Protein AF-A0A510IYC0-F1 (afdb_monomer_lite)

Secondary structure (DSSP, 8-state):
-----------------S------------------S-EEEEEE----HHHHHTT---S--PPPPTT-EEEEEEEE-SSS--EEEEEEE-

Radius of gyration: 31.29 Å; chains: 1; bounding box: 58×73×68 Å

Structure (mmCIF, N/CA/C/O backbone):
data_AF-A0A510IYC0-F1
#
_entry.id   AF-A0A510IYC0-F1
#
loop_
_atom_site.group_PDB
_atom_site.id
_atom_site.type_symbol
_atom_site.label_atom_id
_atom_site.label_alt_id
_atom_site.label_comp_id
_atom_site.label_asym_id
_atom_site.label_entity_id
_atom_site.label_seq_id
_atom_site.pdbx_PDB_ins_code
_atom_site.Cartn_x
_atom_site.Cartn_y
_atom_site.Cartn_z
_atom_site.occupancy
_atom_site.B_iso_or_equiv
_atom_site.auth_seq_id
_atom_site.auth_comp_id
_atom_site.auth_asym_id
_atom_site.auth_atom_id
_atom_site.pdbx_PDB_model_num
ATOM 1 N N . MET A 1 1 ? -32.093 60.361 -53.646 1.00 38.47 1 MET A N 1
ATOM 2 C CA . MET A 1 1 ? -33.420 60.667 -53.060 1.00 38.47 1 MET A CA 1
ATOM 3 C C . MET A 1 1 ? -34.199 59.366 -52.886 1.00 38.47 1 MET A C 1
ATOM 5 O O . MET A 1 1 ? -34.140 58.522 -53.768 1.00 38.47 1 MET A O 1
ATOM 9 N N . LYS A 1 2 ? -34.826 59.194 -51.714 1.00 42.97 2 LYS A N 1
ATOM 10 C CA . LYS A 1 2 ? -35.488 57.985 -51.180 1.00 42.97 2 LYS A CA 1
ATOM 11 C C . LYS A 1 2 ? -36.494 57.307 -52.127 1.00 42.97 2 LYS A C 1
ATOM 13 O O . LYS A 1 2 ? -37.383 57.984 -52.631 1.00 42.97 2 LYS A O 1
ATOM 18 N N . LYS A 1 3 ? -36.439 55.969 -52.189 1.00 46.66 3 LYS A N 1
ATOM 19 C CA . LYS A 1 3 ? -37.575 55.025 -52.325 1.00 46.66 3 LYS A CA 1
ATOM 20 C C . LYS A 1 3 ? -37.174 53.761 -51.537 1.00 46.66 3 LYS A C 1
ATOM 22 O O . LYS A 1 3 ? -36.165 53.162 -51.870 1.00 46.66 3 LYS A O 1
ATOM 27 N N . ASN A 1 4 ? -37.601 53.599 -50.285 1.00 47.38 4 ASN A N 1
ATOM 28 C CA . ASN A 1 4 ? -38.823 52.933 -49.812 1.00 47.38 4 ASN A CA 1
ATOM 29 C C . ASN A 1 4 ? -39.047 51.502 -50.329 1.00 47.38 4 ASN A C 1
ATOM 31 O O . ASN A 1 4 ? -39.010 51.246 -51.528 1.00 47.38 4 ASN A O 1
ATOM 35 N N . THR A 1 5 ? -39.519 50.686 -49.379 1.00 51.69 5 THR A N 1
ATOM 36 C CA . THR A 1 5 ? -40.401 49.511 -49.519 1.00 51.69 5 THR A CA 1
ATOM 37 C C . THR A 1 5 ? -39.754 48.137 -49.700 1.00 51.69 5 THR A C 1
ATOM 39 O O . THR A 1 5 ? -39.450 47.692 -50.797 1.00 51.69 5 THR A O 1
ATOM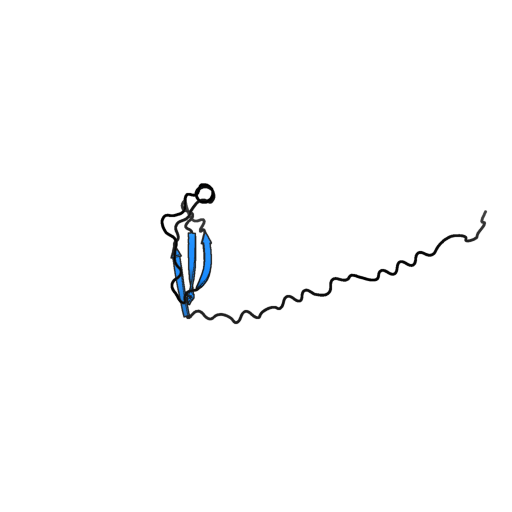 42 N N . ALA A 1 6 ? -39.592 47.485 -48.545 1.00 49.78 6 ALA A N 1
ATOM 43 C CA . ALA A 1 6 ? -40.107 46.160 -48.199 1.00 49.78 6 ALA A CA 1
ATOM 44 C C . ALA A 1 6 ? -40.444 45.189 -49.340 1.00 49.78 6 ALA A C 1
ATOM 46 O O . ALA A 1 6 ? -41.482 45.304 -49.980 1.00 49.78 6 ALA A O 1
ATOM 47 N N . GLN A 1 7 ? -39.617 44.156 -49.444 1.00 44.00 7 GLN A N 1
ATOM 48 C CA . GLN A 1 7 ? -39.937 42.791 -49.861 1.00 44.00 7 GLN A CA 1
ATOM 49 C C . GLN A 1 7 ? -38.588 42.074 -49.746 1.00 44.00 7 GLN A C 1
ATOM 51 O O . GLN A 1 7 ? -37.610 42.511 -50.335 1.00 44.00 7 GLN A O 1
ATOM 56 N N . TYR A 1 8 ? -38.415 41.070 -48.895 1.00 41.50 8 TYR A N 1
ATOM 57 C CA . TYR A 1 8 ? -38.818 39.727 -49.260 1.00 41.50 8 TYR A CA 1
ATOM 58 C C . TYR A 1 8 ? -38.400 38.727 -48.167 1.00 41.50 8 TYR A C 1
ATOM 60 O O . TYR A 1 8 ? -37.402 38.918 -47.479 1.00 41.50 8 TYR A O 1
ATOM 68 N N . LEU A 1 9 ? -39.099 37.595 -48.201 1.00 49.00 9 LEU A N 1
ATOM 69 C CA . LEU A 1 9 ? -38.555 36.252 -48.009 1.00 49.00 9 LEU A CA 1
ATOM 70 C C . LEU A 1 9 ? -38.380 35.731 -46.566 1.00 49.00 9 LEU A C 1
ATOM 72 O O . LEU A 1 9 ? -37.377 35.915 -45.889 1.00 49.00 9 LEU A O 1
ATOM 76 N N . THR A 1 10 ? -39.344 34.854 -46.263 1.00 49.50 10 THR A N 1
ATOM 77 C CA . THR A 1 10 ? -39.171 33.496 -45.713 1.00 49.50 10 THR A CA 1
ATOM 78 C C . THR A 1 10 ? -38.894 33.328 -44.225 1.00 49.50 10 THR A C 1
ATOM 80 O O . THR A 1 10 ? -37.764 33.358 -43.758 1.00 49.50 10 THR A O 1
ATOM 83 N N . LEU A 1 11 ? -39.975 32.978 -43.516 1.00 50.34 11 LEU A N 1
ATOM 84 C CA . LEU A 1 11 ? -40.153 31.644 -42.925 1.00 50.34 11 LEU A CA 1
ATOM 85 C C . LEU A 1 11 ? -38.864 30.816 -42.819 1.00 50.34 11 LEU A C 1
ATOM 87 O O . LEU A 1 11 ? -38.539 30.068 -43.736 1.00 50.34 11 LEU A O 1
ATOM 91 N N . ILE A 1 12 ? -38.226 30.850 -41.653 1.00 54.59 12 ILE A N 1
ATOM 92 C CA . ILE A 1 12 ? -37.637 29.639 -41.087 1.00 54.59 12 ILE A CA 1
ATOM 93 C C . ILE A 1 12 ? -38.055 29.591 -39.620 1.00 54.59 12 ILE A C 1
ATOM 95 O O . ILE A 1 12 ? -37.402 30.130 -38.729 1.00 54.59 12 ILE A O 1
ATOM 99 N N . GLY A 1 13 ? -39.199 28.950 -39.385 1.00 47.59 13 GLY A N 1
ATOM 100 C CA . GLY A 1 13 ? -39.475 28.356 -38.091 1.00 47.59 13 GLY A CA 1
ATOM 101 C C . GLY A 1 13 ? -38.461 27.242 -37.872 1.00 47.59 13 GLY A C 1
ATOM 102 O O . GLY A 1 13 ? -38.603 26.163 -38.435 1.00 47.59 13 GLY A O 1
ATOM 103 N N . ILE A 1 14 ? -37.435 27.507 -37.067 1.00 58.94 14 ILE A N 1
ATOM 104 C CA . ILE A 1 14 ? -36.686 26.445 -36.402 1.00 58.94 14 ILE A CA 1
ATOM 105 C C . ILE A 1 14 ? -37.236 26.382 -34.988 1.00 58.94 14 ILE A C 1
ATOM 107 O O . ILE A 1 14 ? -36.813 27.108 -34.090 1.00 58.94 14 ILE A O 1
ATOM 111 N N . ALA A 1 15 ? -38.229 25.514 -34.817 1.00 50.56 15 ALA A N 1
ATOM 112 C CA . ALA A 1 15 ? -38.529 24.941 -33.523 1.00 50.56 15 ALA A CA 1
ATOM 113 C C . ALA A 1 15 ? -37.273 24.187 -33.063 1.00 50.56 15 ALA A C 1
ATOM 115 O O . ALA A 1 15 ? -37.047 23.043 -33.449 1.00 50.56 15 ALA A O 1
ATOM 116 N N . PHE A 1 16 ? -36.432 24.846 -32.263 1.00 51.12 16 PHE A N 1
ATOM 117 C CA . PHE A 1 16 ? -35.405 24.186 -31.459 1.00 51.12 16 PHE A CA 1
ATOM 118 C C . PHE A 1 16 ? -36.113 23.431 -30.329 1.00 51.12 16 PHE A C 1
ATOM 120 O O . PHE A 1 16 ? -36.159 23.856 -29.178 1.00 51.12 16 PHE A O 1
ATOM 127 N N . ALA A 1 17 ? -36.740 22.319 -30.694 1.00 55.25 17 ALA A N 1
ATOM 128 C CA . ALA A 1 17 ? -37.122 21.289 -29.757 1.00 55.25 17 ALA A CA 1
ATOM 129 C C . ALA A 1 17 ? -35.979 20.268 -29.689 1.00 55.25 17 ALA A C 1
ATOM 131 O O . ALA A 1 17 ? -35.466 19.840 -30.718 1.00 55.25 17 ALA A O 1
ATOM 132 N N . LEU A 1 18 ? -35.672 19.845 -28.460 1.00 56.19 18 LEU A N 1
ATOM 133 C CA . LEU A 1 18 ? -34.937 18.627 -28.100 1.00 56.19 18 LEU A CA 1
ATOM 134 C C . LEU A 1 18 ? -33.404 18.705 -28.149 1.00 56.19 18 LEU A C 1
ATOM 136 O O . LEU A 1 18 ? -32.750 18.285 -29.096 1.00 56.19 18 LEU A O 1
ATOM 140 N N . SER A 1 19 ? -32.812 19.125 -27.032 1.00 54.53 19 SER A N 1
ATOM 141 C CA . SER A 1 19 ? -32.127 18.199 -26.108 1.00 54.53 19 SER A CA 1
ATOM 142 C C . SER A 1 19 ? -31.312 19.003 -25.094 1.00 54.53 19 SER A C 1
ATOM 144 O O . SER A 1 19 ? -30.107 19.185 -25.223 1.00 54.53 19 SER A O 1
ATOM 146 N N . VAL A 1 20 ? -31.972 19.504 -24.049 1.00 61.31 20 VAL A N 1
ATOM 147 C CA . VAL A 1 20 ? -31.236 19.822 -22.822 1.00 61.31 20 VAL A CA 1
ATOM 148 C C . VAL A 1 20 ? -30.938 18.466 -22.182 1.00 61.31 20 VAL A C 1
ATOM 150 O O . VAL A 1 20 ? -31.901 17.766 -21.858 1.00 61.31 20 VAL A O 1
ATOM 153 N N . PRO A 1 21 ? -29.674 18.031 -22.025 1.00 57.47 21 PRO A N 1
ATOM 154 C CA . PRO A 1 21 ? -29.395 16.876 -21.193 1.00 57.47 21 PRO A CA 1
ATOM 155 C C . PRO A 1 21 ? -29.823 17.226 -19.767 1.00 57.47 21 PRO A C 1
ATOM 157 O O . PRO A 1 21 ? -29.193 18.018 -19.067 1.00 57.47 21 PRO A O 1
ATOM 160 N N . THR A 1 22 ? -30.952 16.666 -19.353 1.00 59.69 22 THR A N 1
ATOM 161 C CA . THR A 1 22 ? -31.378 16.6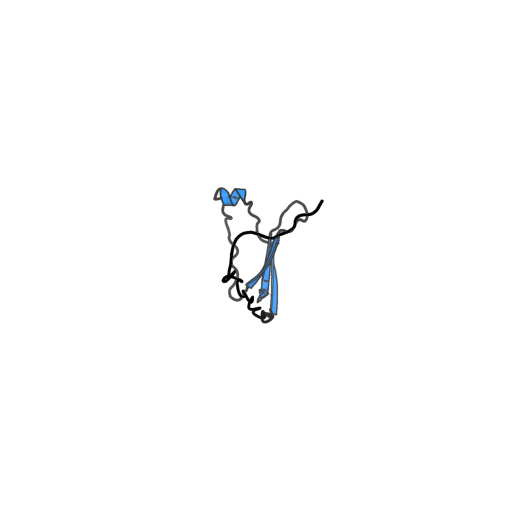42 -17.964 1.00 59.69 22 THR A CA 1
ATOM 162 C C . THR A 1 22 ? -30.430 15.747 -17.178 1.00 59.69 22 THR A C 1
ATOM 164 O O . THR A 1 22 ? -30.381 14.544 -17.408 1.00 59.69 22 THR A O 1
ATOM 167 N N . VAL A 1 23 ? -29.736 16.374 -16.229 1.00 57.69 23 VAL A N 1
ATOM 168 C CA . VAL A 1 23 ? -29.472 15.860 -14.880 1.00 57.69 23 VAL A CA 1
ATOM 169 C C . VAL A 1 23 ? -28.742 14.511 -14.820 1.00 57.69 23 VAL A C 1
ATOM 171 O O . VAL A 1 23 ? -29.358 13.453 -14.782 1.00 57.69 23 VAL A O 1
ATOM 174 N N . MET A 1 24 ? -27.422 14.558 -14.631 1.00 50.34 24 MET A N 1
ATOM 175 C CA . MET A 1 24 ? -26.802 13.621 -13.693 1.00 50.34 24 MET A CA 1
ATOM 176 C C . MET A 1 24 ? -26.707 14.340 -12.354 1.00 50.34 24 MET A C 1
ATOM 178 O O . MET A 1 24 ? -25.765 15.077 -12.075 1.00 50.34 24 MET A O 1
ATOM 182 N N . ALA A 1 25 ? -27.767 14.189 -11.563 1.00 54.03 25 ALA A N 1
ATOM 183 C CA . ALA A 1 25 ? -27.677 14.357 -10.130 1.00 54.03 25 ALA A CA 1
ATOM 184 C C . ALA A 1 25 ? -26.692 13.284 -9.675 1.00 54.03 25 ALA A C 1
ATOM 186 O O . ALA A 1 25 ? -27.017 12.099 -9.660 1.00 54.03 25 ALA A O 1
ATOM 187 N N . ASP A 1 26 ? -25.462 13.704 -9.405 1.00 56.09 26 ASP A N 1
ATOM 188 C CA . ASP A 1 26 ? -24.532 12.929 -8.607 1.00 56.09 26 ASP A CA 1
ATOM 189 C C . ASP A 1 26 ? -25.271 12.677 -7.290 1.00 56.09 26 ASP A C 1
ATOM 191 O O . ASP A 1 26 ? -25.462 13.595 -6.483 1.00 56.09 26 ASP A O 1
ATOM 195 N N . GLU A 1 27 ? -25.810 11.469 -7.112 1.00 53.66 27 GLU A N 1
ATOM 196 C CA . GLU A 1 27 ? -26.195 11.003 -5.793 1.00 53.66 27 GLU A CA 1
ATOM 197 C C . GLU A 1 27 ? -24.917 11.090 -4.964 1.00 53.66 27 GLU A C 1
ATOM 199 O O . GLU A 1 27 ? -24.078 10.187 -4.992 1.00 53.66 27 GLU A O 1
ATOM 204 N N . LYS A 1 28 ? -24.749 12.202 -4.236 1.00 54.75 28 LYS A N 1
ATOM 205 C CA . LYS A 1 28 ? -23.855 12.274 -3.090 1.00 54.75 28 LYS A CA 1
ATOM 206 C C . LYS A 1 28 ? -24.345 11.190 -2.143 1.00 54.75 28 LYS A C 1
ATOM 208 O O . LYS A 1 28 ? -25.155 11.445 -1.257 1.00 54.75 28 LYS A O 1
ATOM 213 N N . LYS A 1 29 ? -23.864 9.965 -2.352 1.00 55.94 29 LYS A N 1
ATOM 214 C CA . LYS A 1 29 ? -23.826 8.941 -1.327 1.00 55.94 29 LYS A CA 1
ATOM 215 C C . LYS A 1 29 ? -23.038 9.592 -0.216 1.00 55.94 29 LYS A C 1
ATOM 217 O O . LYS A 1 29 ? -21.821 9.743 -0.319 1.00 55.94 29 LYS A O 1
ATOM 222 N N . GLU A 1 30 ? -23.767 10.081 0.776 1.00 53.91 30 GLU A N 1
ATOM 223 C CA . GLU A 1 30 ? -23.231 10.468 2.061 1.00 53.91 30 GLU A CA 1
ATOM 224 C C . GLU A 1 30 ? -22.360 9.290 2.496 1.00 53.91 30 GLU A C 1
ATOM 226 O O . GLU A 1 30 ? -22.857 8.206 2.814 1.00 53.91 30 GLU A O 1
ATOM 231 N N . LYS A 1 31 ? -21.039 9.436 2.334 1.00 60.94 31 LYS A N 1
ATOM 232 C CA . LYS A 1 31 ? -20.084 8.452 2.819 1.00 60.94 31 LYS A CA 1
ATOM 233 C C . LYS A 1 31 ? -20.267 8.490 4.321 1.00 60.94 31 LYS A C 1
ATOM 235 O O . LYS A 1 31 ? -19.772 9.400 4.968 1.00 60.94 31 LYS A O 1
ATOM 240 N N . LYS A 1 32 ? -21.026 7.533 4.847 1.00 63.19 32 LYS A N 1
ATOM 241 C CA . LYS A 1 32 ? -21.068 7.254 6.275 1.00 63.19 32 LYS A CA 1
ATOM 242 C C . LYS A 1 32 ? -19.614 7.158 6.720 1.00 63.19 32 LYS A C 1
ATOM 244 O O . LYS A 1 32 ? -18.905 6.290 6.209 1.00 63.19 32 LYS A O 1
ATOM 249 N N . ASP A 1 33 ? -19.173 8.091 7.560 1.00 69.56 33 ASP A N 1
ATOM 250 C CA . ASP A 1 33 ? -17.789 8.155 8.015 1.00 69.56 33 ASP A CA 1
ATOM 251 C C . ASP A 1 33 ? -17.439 6.809 8.644 1.00 69.56 33 ASP A C 1
ATOM 253 O O . ASP A 1 33 ? -17.936 6.440 9.712 1.00 69.56 33 ASP A O 1
ATOM 257 N N . GLU A 1 34 ? -16.660 6.016 7.914 1.00 76.94 34 GLU A N 1
ATOM 258 C CA . GLU A 1 34 ? -16.250 4.700 8.362 1.00 76.94 34 GLU A CA 1
ATOM 259 C C . GLU A 1 34 ? -15.245 4.929 9.494 1.00 76.94 34 GLU A C 1
ATOM 261 O O . GLU A 1 34 ? -14.102 5.322 9.266 1.00 76.94 34 GLU A O 1
ATOM 266 N N . GLN A 1 35 ? -15.709 4.790 10.738 1.00 86.50 35 GLN A N 1
ATOM 267 C CA . GLN A 1 35 ? -14.856 4.944 11.910 1.00 86.50 35 GLN A CA 1
ATOM 268 C C . GLN A 1 35 ? -13.999 3.692 12.069 1.00 86.50 35 GLN A C 1
ATOM 270 O O . GLN A 1 35 ? -14.473 2.651 12.526 1.00 86.50 35 GLN A O 1
ATOM 275 N N . PHE A 1 36 ? -12.731 3.814 11.695 1.00 91.56 36 PHE A N 1
ATOM 276 C CA . PHE A 1 36 ? -11.716 2.805 11.962 1.00 91.56 36 PHE A CA 1
ATOM 277 C C . PHE A 1 36 ? -11.260 2.886 13.420 1.00 91.56 36 PHE A C 1
ATOM 279 O O . PHE A 1 36 ? -11.070 3.977 13.964 1.00 91.56 36 PHE A O 1
ATOM 286 N N . LYS A 1 37 ? -11.077 1.731 14.057 1.00 93.94 37 LYS A N 1
ATOM 287 C CA . LYS A 1 37 ? -10.584 1.624 15.436 1.00 93.94 37 LYS A CA 1
ATOM 288 C C . LYS A 1 37 ? -9.064 1.630 15.489 1.00 93.94 37 LYS A C 1
ATOM 290 O O . LYS A 1 37 ? -8.494 2.088 16.475 1.00 93.94 37 LYS A O 1
ATOM 295 N N . GLU A 1 38 ? -8.413 1.121 14.448 1.00 95.56 38 GLU A N 1
ATOM 296 C CA . GLU A 1 38 ? -6.957 1.037 14.382 1.00 95.56 38 GLU A CA 1
ATOM 297 C C . GLU A 1 38 ? -6.435 1.151 12.950 1.00 95.56 38 GLU A C 1
ATOM 299 O O . GLU A 1 38 ? -7.092 0.740 11.993 1.00 95.56 38 GLU A O 1
ATOM 304 N N . CYS A 1 39 ? -5.227 1.704 12.821 1.00 95.19 39 CYS A N 1
ATOM 305 C CA . CYS A 1 39 ? -4.542 1.893 11.551 1.00 95.19 39 CYS A CA 1
ATOM 306 C C . CYS A 1 39 ? -3.035 1.660 11.698 1.00 95.19 39 CYS A C 1
ATOM 308 O O . CYS A 1 39 ? -2.443 2.016 12.719 1.00 95.19 39 CYS A O 1
ATOM 310 N N . PHE A 1 40 ? -2.394 1.138 10.652 1.00 94.38 40 PHE A N 1
ATOM 311 C CA . PHE A 1 40 ? -0.934 1.097 10.547 1.00 94.38 40 PHE A CA 1
ATOM 312 C C . PHE A 1 40 ? -0.459 1.358 9.116 1.00 94.38 40 PHE A C 1
ATOM 314 O O . PHE A 1 40 ? -1.194 1.162 8.147 1.00 94.38 40 PHE A O 1
ATOM 321 N N . ALA A 1 41 ? 0.797 1.789 8.989 1.00 92.06 41 ALA A N 1
ATOM 322 C CA . ALA A 1 41 ? 1.469 1.959 7.708 1.00 92.06 41 ALA A CA 1
ATOM 323 C C . ALA A 1 41 ? 2.380 0.758 7.421 1.00 92.06 41 ALA A C 1
ATOM 325 O O . ALA A 1 41 ? 3.241 0.411 8.230 1.00 92.06 41 ALA A O 1
ATOM 326 N N . ALA A 1 42 ? 2.211 0.144 6.254 1.00 90.19 42 ALA A N 1
ATOM 327 C CA . ALA A 1 42 ? 3.083 -0.904 5.743 1.00 90.19 42 ALA A CA 1
ATOM 328 C C . ALA A 1 42 ? 4.000 -0.330 4.661 1.00 90.19 42 ALA A C 1
ATOM 330 O O . ALA A 1 42 ? 3.525 0.290 3.707 1.00 90.19 42 ALA A O 1
ATOM 331 N N . ARG A 1 43 ? 5.310 -0.567 4.784 1.00 88.06 43 ARG A N 1
ATOM 332 C CA . ARG A 1 43 ? 6.262 -0.319 3.694 1.00 88.06 43 ARG A CA 1
ATOM 333 C C . ARG A 1 43 ? 6.179 -1.444 2.671 1.00 88.06 43 ARG A C 1
ATOM 335 O O . ARG A 1 43 ? 6.056 -2.614 3.030 1.00 88.06 43 ARG A O 1
ATOM 342 N N . LEU A 1 44 ? 6.264 -1.073 1.404 1.00 85.88 44 LEU A N 1
ATOM 343 C CA . LEU A 1 44 ? 6.168 -1.955 0.253 1.00 85.88 44 LEU A CA 1
ATOM 344 C C . LEU A 1 44 ? 7.479 -1.923 -0.531 1.00 85.88 44 LEU A C 1
ATOM 346 O O . LEU A 1 44 ? 8.188 -0.914 -0.558 1.00 85.88 44 LEU A O 1
ATOM 350 N N . TRP A 1 45 ? 7.778 -3.019 -1.223 1.00 80.88 45 TRP A N 1
ATOM 351 C CA . TRP A 1 45 ? 8.760 -2.975 -2.300 1.00 80.88 45 TRP A CA 1
ATOM 352 C C . TRP A 1 45 ? 8.206 -2.130 -3.450 1.00 80.88 45 TRP A C 1
ATOM 354 O O . TRP A 1 45 ? 7.015 -2.160 -3.763 1.00 80.88 45 TRP A O 1
ATOM 364 N N . SER A 1 46 ? 9.093 -1.378 -4.089 1.00 79.56 46 SER A N 1
ATOM 365 C CA . SER A 1 46 ? 8.779 -0.635 -5.302 1.00 79.56 46 SER A CA 1
ATOM 366 C C . SER A 1 46 ? 9.211 -1.458 -6.508 1.00 79.56 46 SER A C 1
ATOM 368 O O . SER A 1 46 ? 10.319 -1.994 -6.525 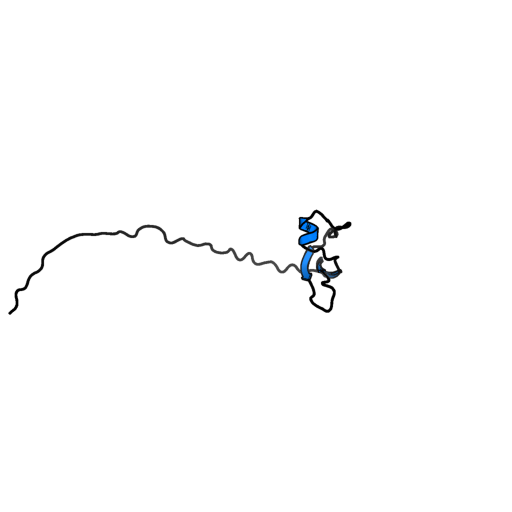1.00 79.56 46 SER A O 1
ATOM 370 N N . VAL A 1 47 ? 8.342 -1.566 -7.512 1.00 79.31 47 VAL A N 1
ATOM 371 C CA . VAL A 1 47 ? 8.678 -2.173 -8.805 1.00 79.31 47 VAL A CA 1
ATOM 372 C C . VAL A 1 47 ? 8.546 -1.096 -9.863 1.00 79.31 47 VAL A C 1
ATOM 374 O O . VAL A 1 47 ? 7.546 -0.378 -9.912 1.00 79.31 47 VAL A O 1
ATOM 377 N N . SER A 1 48 ? 9.567 -0.961 -10.707 1.00 83.31 48 SER A N 1
ATOM 378 C CA . SER A 1 48 ? 9.499 -0.012 -11.812 1.00 83.31 48 SER A CA 1
ATOM 379 C C . SER A 1 48 ? 8.434 -0.454 -12.820 1.00 83.31 48 SER A C 1
ATOM 381 O O . SER A 1 48 ? 8.275 -1.646 -13.084 1.00 83.31 48 SER A O 1
ATOM 383 N N . GLY A 1 49 ? 7.737 0.503 -13.440 1.00 83.50 49 GLY A N 1
ATOM 384 C CA . GLY A 1 49 ? 6.787 0.185 -14.512 1.00 83.50 49 GLY A CA 1
ATOM 385 C C . GLY A 1 49 ? 7.452 -0.561 -15.675 1.00 83.50 49 GLY A C 1
ATOM 386 O O . GLY A 1 49 ? 6.843 -1.442 -16.266 1.00 83.50 49 GLY A O 1
ATOM 387 N N . ARG A 1 50 ? 8.734 -0.279 -15.954 1.00 89.38 50 ARG A N 1
ATOM 388 C CA . ARG A 1 50 ? 9.518 -0.998 -16.968 1.00 89.38 50 ARG A CA 1
ATOM 389 C C . ARG A 1 50 ? 9.688 -2.480 -16.624 1.00 89.38 50 ARG A C 1
ATOM 391 O O . ARG A 1 50 ? 9.466 -3.311 -17.493 1.00 89.38 50 ARG A O 1
ATOM 398 N N . SER A 1 51 ? 10.035 -2.798 -15.378 1.00 87.88 51 SER A N 1
ATOM 399 C CA . SER A 1 51 ? 10.149 -4.181 -14.893 1.00 87.88 51 SER A CA 1
ATOM 400 C C . SER A 1 51 ? 8.813 -4.915 -15.003 1.00 87.88 51 SER A C 1
ATOM 402 O O . SER A 1 51 ? 8.750 -5.982 -15.608 1.00 87.88 51 SER A O 1
ATOM 404 N N . LEU A 1 52 ? 7.717 -4.294 -14.548 1.00 85.88 52 LEU A N 1
ATOM 405 C CA . LEU A 1 52 ? 6.378 -4.878 -14.692 1.00 85.88 52 LEU A CA 1
ATOM 406 C C . LEU A 1 52 ? 6.010 -5.136 -16.160 1.00 85.88 52 LEU A C 1
ATOM 408 O O . LEU A 1 52 ? 5.528 -6.218 -16.486 1.00 85.88 52 LEU A O 1
ATOM 412 N N . ASN A 1 53 ? 6.284 -4.181 -17.052 1.00 91.38 53 ASN A N 1
ATOM 413 C CA . ASN A 1 53 ? 6.010 -4.316 -18.486 1.00 91.38 53 ASN A CA 1
ATOM 414 C C . ASN A 1 53 ? 6.860 -5.405 -19.161 1.00 91.38 53 ASN A C 1
ATOM 416 O O . ASN A 1 53 ? 6.453 -5.944 -20.186 1.00 91.38 53 ASN A O 1
ATOM 420 N N . ASN A 1 54 ? 8.015 -5.741 -18.586 1.00 94.38 54 ASN A N 1
ATOM 421 C CA . ASN A 1 54 ? 8.879 -6.828 -19.041 1.00 94.38 54 ASN A CA 1
ATOM 422 C C . ASN A 1 54 ? 8.503 -8.194 -18.432 1.00 94.38 54 ASN A C 1
ATOM 424 O O . ASN A 1 54 ? 9.181 -9.183 -18.700 1.00 94.38 54 ASN A O 1
ATOM 428 N N . GLY A 1 55 ? 7.453 -8.266 -17.606 1.00 89.19 55 GLY A N 1
ATOM 429 C CA . GLY A 1 55 ? 7.056 -9.492 -16.906 1.00 89.19 55 GLY A CA 1
ATOM 430 C C . GLY A 1 55 ? 7.891 -9.801 -15.660 1.00 89.19 55 GLY A C 1
ATOM 431 O O . GLY A 1 55 ? 7.731 -10.867 -15.067 1.00 89.19 55 GLY A O 1
ATOM 432 N N . GLU A 1 56 ? 8.750 -8.876 -15.225 1.00 87.00 56 GLU A N 1
ATOM 433 C CA . GLU A 1 56 ? 9.484 -8.972 -13.963 1.00 87.00 56 GLU A CA 1
ATOM 434 C C . GLU A 1 56 ? 8.531 -8.622 -12.814 1.00 87.00 56 GLU A C 1
ATOM 436 O O . GLU A 1 56 ? 8.465 -7.490 -12.322 1.00 87.00 56 GLU A O 1
ATOM 441 N N . LEU A 1 57 ? 7.725 -9.607 -12.424 1.00 83.00 57 LEU A N 1
ATOM 442 C CA . LEU A 1 57 ? 6.838 -9.496 -11.277 1.00 83.00 57 LEU A CA 1
ATOM 443 C C . LEU A 1 57 ? 7.643 -9.614 -9.976 1.00 83.00 57 LEU A C 1
ATOM 445 O O . LEU A 1 57 ? 8.598 -10.390 -9.903 1.00 83.00 57 LEU A O 1
ATOM 449 N N . PRO A 1 58 ? 7.259 -8.875 -8.923 1.00 79.38 58 PRO A N 1
ATOM 450 C CA . PRO A 1 58 ? 7.896 -9.026 -7.627 1.00 79.38 58 PRO A CA 1
ATOM 451 C C . PRO A 1 58 ? 7.675 -10.443 -7.087 1.00 79.38 58 PRO A C 1
ATOM 453 O O . PRO A 1 58 ? 6.574 -10.985 -7.173 1.00 79.38 58 PRO A O 1
ATOM 456 N N . GLU A 1 59 ? 8.709 -11.017 -6.469 1.00 79.81 59 GLU A N 1
ATOM 457 C CA . GLU A 1 59 ? 8.669 -12.375 -5.896 1.00 79.81 59 GLU A CA 1
ATOM 458 C C . GLU A 1 59 ? 7.575 -12.555 -4.835 1.00 79.81 59 GLU A C 1
ATOM 460 O O . GLU A 1 59 ? 7.129 -13.667 -4.553 1.00 79.81 59 GLU A O 1
ATOM 465 N N . LYS A 1 60 ? 7.162 -11.454 -4.202 1.00 80.75 60 LYS A N 1
ATOM 466 C CA . LYS A 1 60 ? 6.132 -11.432 -3.170 1.00 80.75 60 LYS A CA 1
ATOM 467 C C . LYS A 1 60 ? 5.101 -10.362 -3.5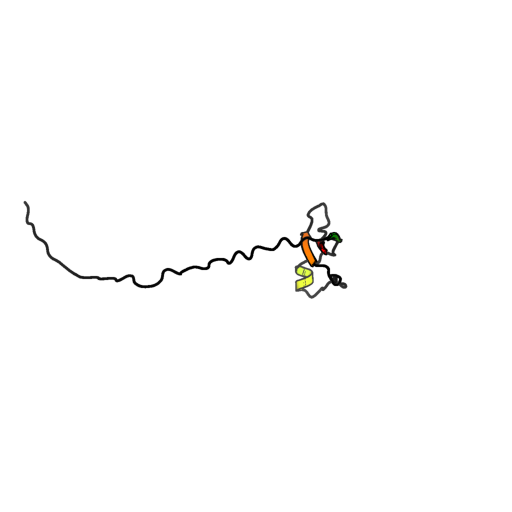08 1.00 80.75 60 LYS A C 1
ATOM 469 O O . LYS A 1 60 ? 5.425 -9.324 -4.073 1.00 80.75 60 LYS A O 1
ATOM 474 N N . THR A 1 61 ? 3.852 -10.626 -3.135 1.00 81.94 61 THR A N 1
ATOM 475 C CA . THR A 1 61 ? 2.724 -9.682 -3.168 1.00 81.94 61 THR A CA 1
ATOM 476 C C . THR A 1 61 ? 2.256 -9.440 -1.736 1.00 81.94 61 THR A C 1
ATOM 478 O O . THR A 1 61 ? 2.165 -10.408 -0.974 1.00 81.94 61 THR A O 1
ATOM 481 N N . VAL A 1 62 ? 1.926 -8.205 -1.341 1.00 86.06 62 VAL A N 1
ATOM 482 C CA . VAL A 1 62 ? 1.339 -8.005 -0.008 1.00 86.06 62 VAL A CA 1
ATOM 483 C C . VAL A 1 62 ? -0.114 -8.455 -0.033 1.00 86.06 62 VAL A C 1
ATOM 485 O O . VAL A 1 62 ? -0.883 -8.057 -0.904 1.00 86.06 62 VAL A O 1
ATOM 488 N N . LYS A 1 63 ? -0.483 -9.294 0.934 1.00 89.69 63 LYS A N 1
ATOM 489 C CA . LYS A 1 63 ? -1.868 -9.688 1.179 1.00 89.69 63 LYS A CA 1
ATOM 490 C C . LYS A 1 63 ? -2.436 -8.798 2.274 1.00 89.69 63 LYS A C 1
A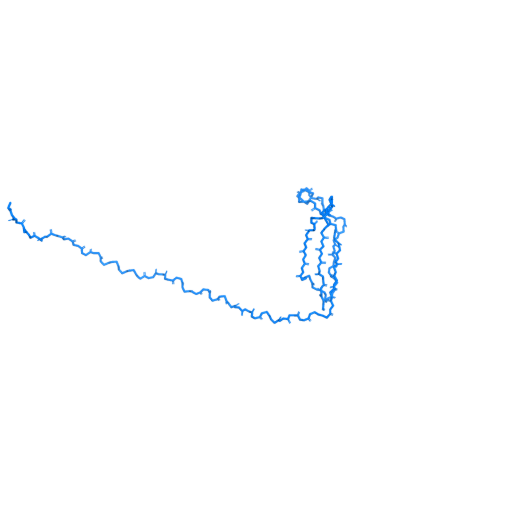TOM 492 O O . LYS A 1 63 ? -1.842 -8.696 3.346 1.00 89.69 63 LYS A O 1
ATOM 497 N N . VAL A 1 64 ? -3.573 -8.167 2.000 1.00 92.31 64 VAL A N 1
ATOM 498 C CA . VAL A 1 64 ? -4.316 -7.423 3.019 1.00 92.31 64 VAL A CA 1
ATOM 499 C C . VAL A 1 64 ? -4.948 -8.443 3.972 1.00 92.31 64 VAL A C 1
ATOM 501 O O . VAL A 1 64 ? -5.636 -9.345 3.488 1.00 92.31 64 VAL A O 1
ATOM 504 N N . PRO A 1 65 ? -4.694 -8.365 5.290 1.00 91.75 65 PRO A N 1
ATOM 505 C CA . PRO A 1 65 ? -5.300 -9.294 6.234 1.00 91.75 65 PRO A CA 1
ATOM 506 C C . PRO A 1 65 ? -6.826 -9.153 6.255 1.00 91.75 65 PRO A C 1
ATOM 508 O O . PRO A 1 65 ? -7.368 -8.080 5.988 1.00 91.75 65 PRO A O 1
ATOM 511 N N . GLU A 1 66 ? -7.528 -10.229 6.601 1.00 94.69 66 GLU A N 1
ATOM 512 C CA . GLU A 1 66 ? -8.988 -10.207 6.689 1.00 94.69 66 GLU A CA 1
ATOM 513 C C . GLU A 1 66 ? -9.473 -9.152 7.698 1.00 94.69 66 GLU A C 1
ATOM 515 O O . GLU A 1 66 ? -8.895 -8.978 8.773 1.00 94.69 66 GLU A O 1
ATOM 520 N N . GLY A 1 67 ? -10.519 -8.414 7.324 1.00 94.25 67 GLY A N 1
ATOM 521 C CA . GLY A 1 67 ? -11.071 -7.322 8.128 1.00 94.25 67 GLY A CA 1
ATOM 522 C C . GLY A 1 67 ? -10.319 -5.992 8.022 1.00 94.25 67 GLY A C 1
ATOM 523 O O . GLY A 1 67 ? -10.820 -4.997 8.531 1.00 94.25 67 GLY A O 1
ATOM 524 N N . TRP A 1 68 ? -9.172 -5.938 7.340 1.00 95.62 68 TRP A N 1
ATOM 525 C CA . TRP A 1 68 ? -8.449 -4.692 7.080 1.00 95.62 68 TRP A CA 1
ATOM 526 C C . TRP A 1 68 ? -8.786 -4.112 5.710 1.00 95.62 68 TRP A C 1
ATOM 528 O O . TRP A 1 68 ? -9.031 -4.834 4.742 1.00 95.62 68 TRP A O 1
ATOM 538 N N . LYS A 1 69 ? -8.750 -2.784 5.613 1.00 94.81 69 LYS A N 1
ATOM 539 C CA . LYS A 1 69 ? -9.005 -2.028 4.385 1.00 94.81 69 LYS A CA 1
ATOM 540 C C . LYS A 1 69 ? -7.839 -1.110 4.069 1.00 94.81 69 LYS A C 1
ATOM 542 O O . LYS A 1 69 ? -7.322 -0.428 4.951 1.00 94.81 69 LYS A O 1
ATOM 547 N N . VAL A 1 70 ? -7.458 -1.061 2.795 1.00 94.00 70 VAL A N 1
ATOM 548 C CA . VAL A 1 70 ? -6.526 -0.047 2.287 1.00 94.00 70 VAL A CA 1
ATOM 549 C C . VAL A 1 70 ? -7.274 1.276 2.219 1.00 94.00 70 VAL A C 1
ATOM 551 O O . VAL A 1 70 ? -8.200 1.419 1.422 1.00 94.00 70 VAL A O 1
ATOM 554 N N . VAL A 1 71 ? -6.880 2.232 3.057 1.00 94.38 71 VAL A N 1
ATOM 555 C CA . VAL A 1 71 ? -7.507 3.565 3.103 1.00 94.38 71 VAL A CA 1
ATOM 556 C C . VAL A 1 71 ? -6.672 4.625 2.392 1.00 94.38 71 VAL A C 1
ATOM 558 O O . VAL A 1 71 ? -7.208 5.636 1.946 1.00 94.38 71 VAL A O 1
ATOM 561 N N . ALA A 1 72 ? -5.364 4.395 2.267 1.00 91.44 72 ALA A N 1
ATOM 562 C CA . ALA A 1 72 ? -4.448 5.273 1.555 1.00 91.44 72 ALA A CA 1
ATOM 563 C C . ALA A 1 72 ? -3.197 4.511 1.105 1.00 91.44 72 ALA A C 1
ATOM 565 O O . ALA A 1 72 ? -2.873 3.438 1.615 1.00 91.44 72 ALA A O 1
ATOM 566 N N . GLY A 1 73 ? -2.460 5.103 0.175 1.00 89.81 73 GLY A N 1
ATOM 567 C CA . GLY A 1 73 ? -1.144 4.643 -0.238 1.00 89.81 73 GLY A CA 1
ATOM 568 C C . GLY A 1 73 ? -0.407 5.740 -0.988 1.00 89.81 73 GLY A C 1
ATOM 569 O O . GLY A 1 73 ? -1.004 6.740 -1.389 1.00 89.81 73 GLY A O 1
ATOM 570 N N . GLY A 1 74 ? 0.898 5.567 -1.151 1.00 85.88 74 GLY A N 1
ATOM 571 C CA . GLY A 1 74 ? 1.725 6.553 -1.828 1.00 85.88 74 GLY A CA 1
ATOM 572 C C . GLY A 1 74 ? 3.141 6.065 -2.090 1.00 85.88 74 GLY A C 1
ATOM 573 O O . GLY A 1 74 ? 3.554 4.996 -1.640 1.00 85.88 74 GLY A O 1
ATOM 574 N N . GLY A 1 75 ? 3.882 6.878 -2.835 1.00 80.38 75 GLY A N 1
ATOM 575 C CA . GLY A 1 75 ? 5.327 6.763 -2.987 1.00 80.38 75 GLY A CA 1
ATOM 576 C C . GLY A 1 75 ? 5.981 7.997 -2.382 1.00 80.38 75 GLY A C 1
ATOM 577 O O . GLY A 1 75 ? 5.656 9.118 -2.774 1.00 80.38 75 GLY A O 1
ATOM 578 N N . GLY A 1 76 ? 6.861 7.803 -1.401 1.00 64.88 76 GLY A N 1
ATOM 579 C CA . GLY A 1 76 ? 7.601 8.901 -0.787 1.00 64.88 76 GLY A CA 1
ATOM 580 C C . GLY A 1 76 ? 8.807 9.300 -1.634 1.00 64.88 76 GLY A C 1
ATOM 581 O O . GLY A 1 76 ? 9.665 8.468 -1.918 1.00 64.88 76 GLY A O 1
ATOM 582 N N . ALA A 1 77 ? 8.904 10.581 -1.994 1.00 55.81 77 ALA A N 1
ATOM 583 C CA . ALA A 1 77 ? 10.111 11.180 -2.556 1.00 55.81 77 ALA A CA 1
ATOM 584 C C . ALA A 1 77 ? 10.977 11.750 -1.420 1.00 55.81 77 ALA A C 1
ATOM 586 O O . ALA A 1 77 ? 11.063 12.960 -1.239 1.00 55.81 77 ALA A O 1
ATOM 587 N N . SER A 1 78 ? 11.603 10.894 -0.613 1.00 52.47 78 SER A N 1
ATOM 588 C CA . SER A 1 78 ? 12.598 11.346 0.368 1.00 52.47 78 SER A CA 1
ATOM 589 C C . SER A 1 78 ? 13.889 10.553 0.205 1.00 52.47 78 SER A C 1
ATOM 591 O O . SER A 1 78 ? 14.015 9.463 0.746 1.00 52.47 78 SER A O 1
ATOM 593 N N . GLY A 1 79 ? 14.835 11.118 -0.553 1.00 47.28 79 GLY A N 1
ATOM 594 C CA . GLY A 1 79 ? 16.234 10.681 -0.618 1.00 47.28 79 GLY A 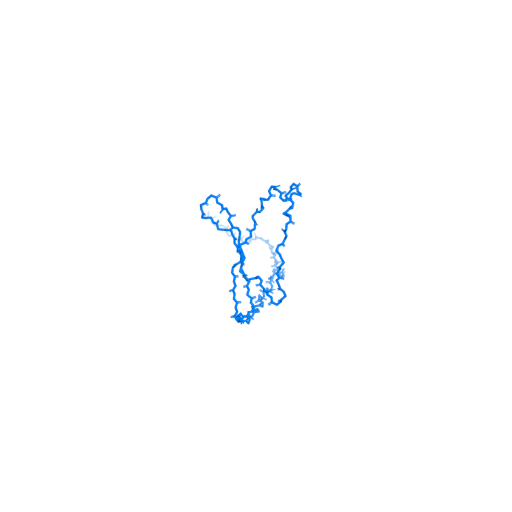CA 1
ATOM 595 C C . GLY A 1 79 ? 16.468 9.290 -1.217 1.00 47.28 79 GLY A C 1
ATOM 596 O O . GLY A 1 79 ? 16.338 8.286 -0.535 1.00 47.28 79 GLY A O 1
ATOM 597 N N . ALA A 1 80 ? 16.898 9.243 -2.482 1.00 53.50 80 ALA A N 1
ATOM 598 C CA . ALA A 1 80 ? 17.475 8.093 -3.205 1.00 53.50 80 ALA A CA 1
ATOM 599 C C . ALA A 1 80 ? 16.683 6.764 -3.266 1.00 53.50 80 ALA A C 1
ATOM 601 O O . ALA A 1 80 ? 17.047 5.889 -4.052 1.00 53.50 80 ALA A O 1
ATOM 602 N N . ARG A 1 81 ? 15.605 6.585 -2.498 1.00 56.31 81 ARG A N 1
ATOM 603 C CA . ARG A 1 81 ? 14.778 5.378 -2.491 1.00 56.31 81 ARG A CA 1
ATOM 604 C C . ARG A 1 81 ? 13.309 5.785 -2.488 1.00 56.31 81 ARG A C 1
ATOM 606 O O . ARG A 1 81 ? 12.795 6.283 -1.496 1.00 56.31 81 ARG A O 1
ATOM 613 N N . ASN A 1 82 ? 12.648 5.581 -3.628 1.00 68.06 82 ASN A N 1
ATOM 614 C CA . ASN A 1 82 ? 11.194 5.664 -3.736 1.00 68.06 82 ASN A CA 1
ATOM 615 C C . ASN A 1 82 ? 10.591 4.495 -2.948 1.00 68.06 82 ASN A C 1
ATOM 617 O O . ASN A 1 82 ? 10.398 3.409 -3.499 1.00 68.06 82 ASN A O 1
ATOM 621 N N . GLU A 1 83 ? 10.349 4.694 -1.655 1.00 74.81 83 GLU A N 1
ATOM 622 C CA . GLU A 1 83 ? 9.674 3.702 -0.822 1.00 74.81 83 GLU A CA 1
ATOM 623 C C . GLU A 1 83 ? 8.162 3.847 -1.009 1.00 74.81 83 GLU A C 1
ATOM 625 O O . GLU A 1 83 ? 7.568 4.896 -0.737 1.00 74.81 83 GLU A O 1
ATOM 630 N N . ALA A 1 84 ? 7.545 2.786 -1.524 1.00 85.75 84 ALA A N 1
ATOM 631 C CA . ALA A 1 84 ? 6.100 2.681 -1.595 1.00 85.75 84 ALA A CA 1
ATOM 632 C C . ALA A 1 84 ? 5.558 2.325 -0.205 1.00 85.75 84 ALA A C 1
ATOM 634 O O . ALA A 1 84 ? 6.179 1.569 0.545 1.00 85.75 84 ALA A O 1
ATOM 635 N N . PHE A 1 85 ? 4.395 2.857 0.147 1.00 90.06 85 PHE A N 1
ATOM 636 C CA . PHE A 1 85 ? 3.716 2.517 1.390 1.00 90.06 85 PHE A CA 1
ATOM 637 C C . PHE A 1 85 ? 2.205 2.446 1.190 1.00 90.06 85 PHE A C 1
ATOM 639 O O . PHE A 1 85 ? 1.647 3.040 0.264 1.00 90.06 85 PHE A O 1
ATOM 646 N N . MET A 1 86 ? 1.539 1.741 2.097 1.00 92.81 86 MET A N 1
ATOM 647 C CA . MET A 1 86 ? 0.083 1.725 2.206 1.00 92.81 86 MET A CA 1
ATOM 648 C C . MET A 1 86 ? -0.353 1.859 3.660 1.00 92.81 86 MET A C 1
ATOM 650 O O . MET A 1 86 ? 0.356 1.428 4.567 1.00 92.81 86 MET A O 1
ATOM 654 N N . ILE A 1 87 ? -1.525 2.448 3.869 1.00 94.06 87 ILE A N 1
ATOM 655 C CA . ILE A 1 87 ? -2.176 2.563 5.171 1.00 94.06 87 ILE A CA 1
ATOM 656 C C . ILE A 1 87 ? -3.351 1.593 5.190 1.00 94.06 87 ILE A C 1
ATOM 658 O O . ILE A 1 87 ? -4.241 1.660 4.336 1.00 94.06 87 ILE A O 1
ATOM 662 N N . LEU A 1 88 ? -3.329 0.697 6.169 1.00 95.62 88 LEU A N 1
ATOM 663 C CA . LEU A 1 88 ? -4.384 -0.265 6.437 1.00 95.62 88 LEU A CA 1
ATOM 664 C C . LEU A 1 88 ? -5.109 0.143 7.712 1.00 95.62 88 LEU A C 1
ATOM 666 O O . LEU A 1 88 ? -4.450 0.432 8.709 1.00 95.62 88 LEU A O 1
ATOM 670 N N . CYS A 1 89 ? -6.438 0.131 7.682 1.00 95.94 89 CYS A N 1
ATOM 671 C CA . CYS A 1 89 ? -7.276 0.374 8.852 1.00 95.94 89 CYS A CA 1
ATOM 672 C C . CYS A 1 89 ? -8.361 -0.700 9.005 1.00 95.94 89 CYS A C 1
ATOM 674 O O . CYS A 1 89 ? -8.763 -1.312 8.010 1.00 95.94 89 CYS A O 1
ATOM 676 N N . ARG A 1 90 ? -8.842 -0.916 10.232 1.00 94.06 90 ARG A N 1
ATOM 677 C CA . ARG A 1 90 ? -10.021 -1.742 10.536 1.00 94.06 90 ARG A CA 1
ATOM 678 C C . ARG A 1 90 ? -10.880 -1.125 11.633 1.00 94.06 90 ARG A C 1
ATOM 680 O O . ARG A 1 90 ? -10.330 -0.372 12.470 1.00 94.06 90 ARG A O 1
#

Foldseek 3Di:
DDDDDDDDDDDDPPPPDDDDPDDPPPPPPVPPPPDFPDKDKDWDDDDDPVCVVVVVDDPDDDDDDPPKDFPDWDFDPDPDDRITMTMITD

pLDDT: mean 73.02, std 18.38, range [38.47, 95.94]

Sequence (90 aa):
MKKNTAQYLTLIGIAFALSVPTVMADEKKEKKDEQFKECFAARLWSVSGRSLNNGELPEKTVKVPEGWKVVAGGGGASGARNEAFMILCR